Protein AF-A0A9C7PNS5-F1 (afdb_monomer)

Sequence (72 aa):
MCSDKLRVHIKNNHASPETFPPTKEGEAVFTITEARFQAACDKYPDVARQIEVFIDWDLDRFSESMHRRCPF

Secondary structure (DSSP, 8-state):
---SSEEEEEEE----TTSSS-SHHHHHHH---HHHHHHHHHH-HHHHTTEEEEEEETTTTHHHHHH-PPP-

pLDDT: mean 86.85, std 12.98, range [45.69, 98.38]

Structure (mmCIF, N/CA/C/O backbone):
data_AF-A0A9C7PNS5-F1
#
_entry.id   AF-A0A9C7PNS5-F1
#
loop_
_atom_site.group_PDB
_atom_site.id
_atom_site.type_symbol
_atom_site.label_atom_id
_atom_site.label_alt_id
_atom_site.label_comp_id
_atom_site.label_asym_id
_atom_site.label_entity_id
_atom_site.label_seq_id
_atom_site.pdbx_PDB_ins_code
_atom_site.Cartn_x
_atom_site.Cartn_y
_atom_site.Cartn_z
_atom_site.occupancy
_atom_site.B_iso_or_equiv
_atom_site.auth_seq_id
_atom_site.auth_comp_id
_atom_site.auth_asym_id
_atom_site.auth_atom_id
_atom_site.pdbx_PDB_model_num
ATOM 1 N N . MET A 1 1 ? -26.271 0.649 7.168 1.00 49.09 1 MET A N 1
ATOM 2 C CA . MET A 1 1 ? -25.459 1.487 8.075 1.00 49.09 1 MET A CA 1
ATOM 3 C C . MET A 1 1 ? -24.096 1.656 7.447 1.00 49.09 1 MET A C 1
ATOM 5 O O . MET A 1 1 ? -23.489 0.645 7.116 1.00 49.09 1 MET A O 1
ATOM 9 N N . CYS A 1 2 ? -23.649 2.891 7.229 1.00 58.38 2 CYS A N 1
ATOM 10 C CA . CYS A 1 2 ? -22.250 3.119 6.886 1.00 58.38 2 CYS A CA 1
ATOM 11 C C . CYS A 1 2 ? -21.395 3.019 8.145 1.00 58.38 2 CYS A C 1
ATOM 13 O O . CYS A 1 2 ? -21.842 3.368 9.231 1.00 58.38 2 CYS A O 1
ATOM 15 N N . SER A 1 3 ? -20.204 2.456 7.976 1.00 69.19 3 SER A N 1
ATOM 16 C CA . SER A 1 3 ? -19.184 2.361 9.014 1.00 69.19 3 SER A CA 1
ATOM 17 C C . SER A 1 3 ? -18.733 3.770 9.408 1.00 69.19 3 SER A C 1
ATOM 19 O O . SER A 1 3 ? -18.427 4.565 8.521 1.00 69.19 3 SER A O 1
ATOM 21 N N . ASP A 1 4 ? -18.647 4.063 10.710 1.00 84.50 4 ASP A N 1
ATOM 22 C CA . ASP A 1 4 ? -18.044 5.308 11.223 1.00 84.50 4 ASP A CA 1
ATOM 23 C C . ASP A 1 4 ? -16.512 5.327 11.047 1.00 84.50 4 ASP A C 1
ATOM 25 O O . ASP A 1 4 ? -15.844 6.315 11.351 1.00 84.50 4 ASP A O 1
ATOM 29 N N . LYS A 1 5 ? -15.930 4.219 10.571 1.00 89.06 5 LYS A N 1
ATOM 30 C CA . LYS A 1 5 ? -14.491 4.091 10.349 1.00 89.06 5 LYS A CA 1
ATOM 31 C C . 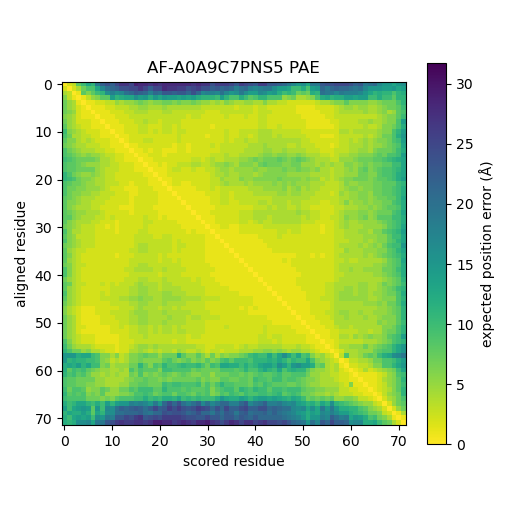LYS A 1 5 ? -14.050 4.844 9.102 1.00 89.06 5 LYS A C 1
ATOM 33 O O . LYS A 1 5 ? -14.709 4.814 8.061 1.00 89.06 5 LYS A O 1
ATOM 38 N N . LEU A 1 6 ? -12.860 5.433 9.176 1.00 90.50 6 LEU A N 1
ATOM 39 C CA . LEU A 1 6 ? 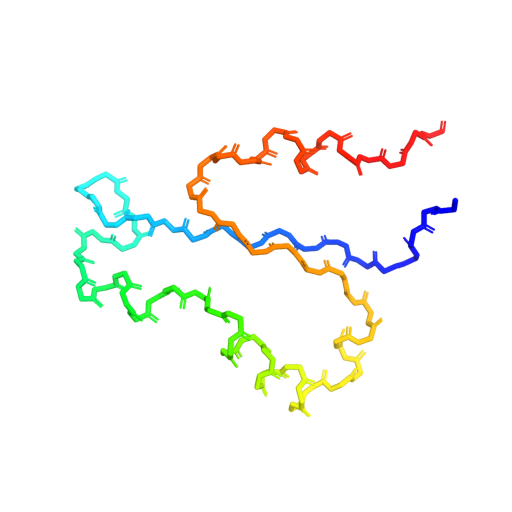-12.194 6.006 8.016 1.00 90.50 6 LEU A CA 1
ATOM 40 C C . LEU A 1 6 ? -11.841 4.890 7.028 1.00 90.50 6 LEU A C 1
ATOM 42 O O . LEU A 1 6 ? -11.124 3.946 7.358 1.00 90.50 6 LEU A O 1
ATOM 46 N N . ARG A 1 7 ? -12.322 5.011 5.794 1.00 88.31 7 ARG A N 1
ATOM 47 C CA . ARG A 1 7 ? -12.046 4.029 4.744 1.00 88.31 7 ARG A CA 1
ATOM 48 C C . ARG A 1 7 ? -10.754 4.399 4.027 1.00 88.31 7 ARG A C 1
ATOM 50 O O . ARG A 1 7 ? -10.623 5.519 3.538 1.00 88.31 7 ARG A O 1
ATOM 57 N N . VAL A 1 8 ? -9.813 3.465 3.956 1.00 89.44 8 VAL A N 1
ATOM 58 C CA . VAL A 1 8 ? -8.504 3.644 3.320 1.00 89.44 8 VAL A CA 1
ATOM 59 C C . VAL A 1 8 ? -8.369 2.633 2.190 1.00 89.44 8 VAL A C 1
ATOM 61 O O . VAL A 1 8 ? -8.458 1.429 2.407 1.00 89.44 8 VAL A O 1
ATOM 64 N N . HIS A 1 9 ? -8.133 3.118 0.977 1.00 89.88 9 HIS A N 1
ATOM 65 C CA . HIS A 1 9 ? -7.778 2.267 -0.152 1.00 89.88 9 HIS A CA 1
ATOM 66 C C . HIS A 1 9 ? -6.268 2.360 -0.377 1.00 89.88 9 HIS A C 1
ATOM 68 O O . HIS A 1 9 ? -5.744 3.438 -0.659 1.00 89.88 9 HIS A O 1
ATOM 74 N N . ILE A 1 10 ? -5.573 1.235 -0.234 1.00 90.75 10 ILE A N 1
ATOM 75 C CA . ILE A 1 10 ? -4.152 1.102 -0.542 1.00 90.75 10 ILE A CA 1
ATOM 76 C C . ILE A 1 10 ? -4.019 0.494 -1.934 1.00 90.75 10 ILE A C 1
ATOM 78 O O . ILE A 1 10 ? -4.458 -0.626 -2.173 1.00 90.75 10 ILE A O 1
ATOM 82 N N . LYS A 1 11 ? -3.388 1.241 -2.837 1.00 90.56 11 LYS A N 1
ATOM 83 C CA . LYS A 1 11 ? -3.212 0.865 -4.238 1.00 90.56 11 LYS A CA 1
ATOM 84 C C . LYS A 1 11 ? -1.754 0.510 -4.513 1.00 90.56 11 LYS A C 1
ATOM 86 O O . LYS A 1 11 ? -0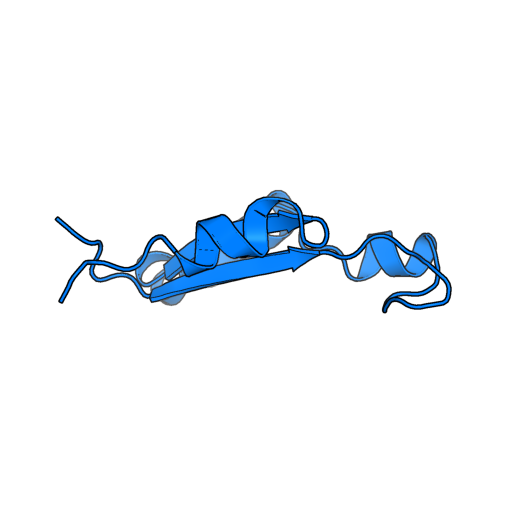.933 1.419 -4.686 1.00 90.56 11 LYS A O 1
AT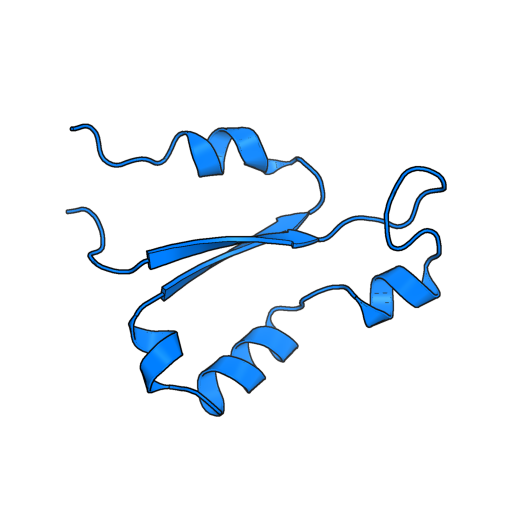OM 91 N N . ASN A 1 12 ? -1.444 -0.780 -4.568 1.00 93.12 12 ASN A N 1
ATOM 92 C CA . ASN A 1 12 ? -0.132 -1.266 -4.988 1.00 93.12 12 ASN A CA 1
ATOM 93 C C . ASN A 1 12 ? 0.009 -1.163 -6.510 1.00 93.12 12 ASN A C 1
ATOM 95 O O . ASN A 1 12 ? -0.962 -1.359 -7.230 1.00 93.12 12 ASN A O 1
ATOM 99 N N . ASN A 1 13 ? 1.211 -0.860 -6.997 1.00 91.19 13 ASN A N 1
ATOM 100 C CA . ASN A 1 13 ? 1.494 -0.816 -8.432 1.00 91.19 13 ASN A CA 1
ATOM 101 C C . ASN A 1 13 ? 2.332 -2.022 -8.838 1.00 91.19 13 ASN A C 1
ATOM 103 O O . ASN A 1 13 ? 3.269 -2.375 -8.115 1.00 91.19 13 ASN A O 1
ATOM 107 N N . HIS A 1 14 ? 2.083 -2.569 -10.025 1.00 92.31 14 HIS A N 1
ATOM 108 C CA . HIS A 1 14 ? 3.071 -3.425 -10.670 1.00 92.31 14 HIS A CA 1
ATOM 109 C C . HIS A 1 14 ? 4.244 -2.604 -11.209 1.00 92.31 14 HIS A C 1
ATOM 111 O O . HIS A 1 14 ? 4.085 -1.467 -11.665 1.00 92.31 14 HIS A O 1
ATOM 117 N N . ALA A 1 15 ? 5.437 -3.195 -11.183 1.00 93.06 15 ALA A N 1
ATOM 118 C CA . ALA A 1 15 ? 6.621 -2.587 -11.758 1.00 93.06 15 ALA A CA 1
ATOM 119 C C . ALA A 1 15 ? 6.498 -2.455 -13.270 1.00 93.06 15 ALA A C 1
ATOM 121 O O . ALA A 1 15 ? 6.314 -3.445 -13.986 1.00 93.06 15 ALA A O 1
ATOM 122 N N . SER A 1 16 ? 6.668 -1.227 -13.737 1.00 92.88 16 SER A N 1
ATOM 123 C CA . SER A 1 16 ? 6.748 -0.862 -15.141 1.00 92.88 16 SER A CA 1
ATOM 124 C C . SER A 1 16 ? 7.613 0.396 -15.288 1.00 92.88 16 SER A C 1
ATOM 126 O O . SER A 1 16 ? 7.771 1.142 -14.322 1.00 92.88 16 SER A O 1
ATOM 128 N N . PRO A 1 17 ? 8.132 0.698 -16.488 1.00 94.38 17 PRO A N 1
ATOM 129 C CA . PRO A 1 17 ? 8.892 1.927 -16.722 1.00 94.38 17 PRO A CA 1
ATOM 130 C C . PRO A 1 17 ? 8.127 3.223 -16.399 1.00 94.38 17 PRO A C 1
ATOM 132 O O . PRO A 1 17 ? 8.752 4.254 -16.168 1.00 94.38 17 PRO A O 1
ATOM 135 N N . GLU A 1 18 ? 6.792 3.174 -16.386 1.00 93.19 18 GLU A N 1
ATOM 136 C CA . GLU A 1 18 ? 5.913 4.326 -16.152 1.00 93.19 18 GLU A CA 1
ATOM 137 C C . GLU A 1 18 ? 5.361 4.383 -14.718 1.00 93.19 18 GLU A C 1
ATOM 139 O O . GLU A 1 18 ? 4.668 5.335 -14.355 1.00 93.19 18 GLU A O 1
ATOM 144 N N . THR A 1 19 ? 5.658 3.386 -13.880 1.00 89.50 19 THR A N 1
ATOM 145 C CA . THR A 1 19 ? 5.160 3.303 -12.503 1.00 89.50 19 THR A 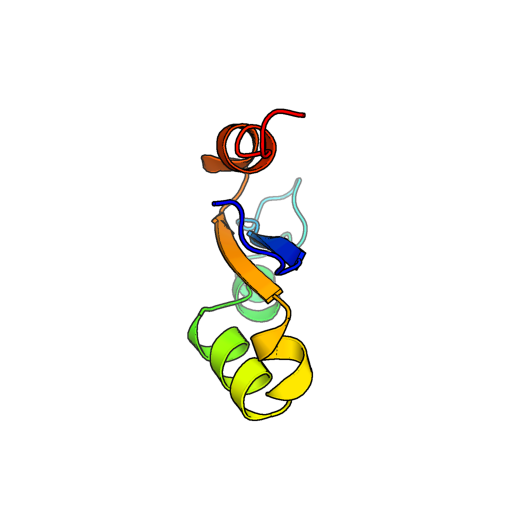CA 1
ATOM 146 C C . THR A 1 19 ? 6.295 3.412 -11.493 1.00 89.50 19 THR A C 1
ATOM 148 O O . THR A 1 19 ? 7.451 3.083 -11.753 1.00 89.50 19 THR A O 1
ATOM 151 N N . PHE A 1 20 ? 5.956 3.876 -10.290 1.00 85.75 20 PHE A N 1
ATOM 152 C CA . PHE A 1 20 ? 6.807 3.680 -9.124 1.00 85.75 20 PHE A CA 1
ATOM 153 C C . PHE A 1 20 ? 6.221 2.553 -8.265 1.00 85.75 20 PHE A C 1
ATOM 155 O O . PHE A 1 20 ? 5.037 2.63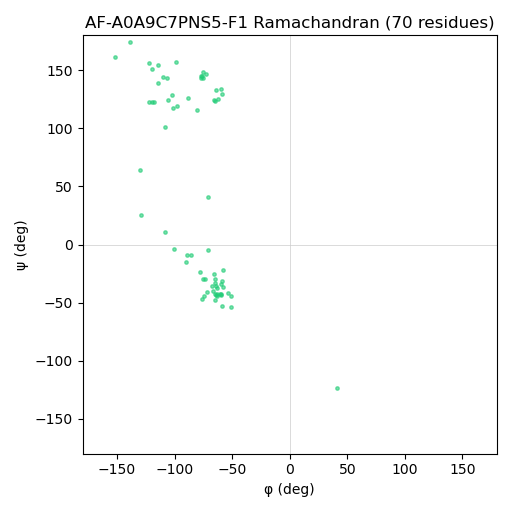3 -7.912 1.00 85.75 20 PHE A O 1
ATOM 162 N N . PRO A 1 21 ? 7.016 1.542 -7.885 1.00 91.88 21 PRO A N 1
ATOM 163 C CA . PRO A 1 21 ? 8.428 1.338 -8.242 1.00 91.88 21 PRO A CA 1
ATOM 164 C C . PRO A 1 21 ? 8.622 0.834 -9.691 1.00 91.88 21 PRO A C 1
ATOM 166 O O . PRO A 1 21 ? 7.787 0.070 -10.162 1.00 91.88 21 PRO A O 1
ATOM 169 N N . PRO A 1 22 ? 9.726 1.188 -10.388 1.00 94.81 22 PRO A N 1
ATOM 170 C CA . PRO A 1 22 ? 9.913 0.822 -11.797 1.00 94.81 22 PRO A CA 1
ATOM 171 C C . PRO A 1 22 ? 10.521 -0.574 -12.019 1.00 94.81 22 PRO A C 1
ATOM 173 O O . PRO A 1 22 ? 10.585 -1.048 -13.152 1.00 94.81 22 PRO A O 1
ATOM 176 N N . THR A 1 23 ? 10.993 -1.238 -10.957 1.00 95.75 23 THR A N 1
ATOM 177 C CA . THR A 1 23 ? 11.637 -2.562 -11.019 1.00 95.75 23 THR A CA 1
ATOM 178 C C . THR A 1 23 ? 10.915 -3.587 -10.154 1.00 95.75 23 THR A C 1
ATOM 180 O O . THR A 1 23 ? 10.256 -3.232 -9.174 1.00 95.75 23 THR A O 1
ATOM 183 N N . LYS A 1 24 ? 11.065 -4.875 -10.485 1.00 94.69 24 LYS A N 1
ATOM 184 C CA . LYS A 1 24 ? 10.437 -5.983 -9.746 1.00 94.69 24 LYS A CA 1
ATOM 185 C C . LYS A 1 24 ? 10.970 -6.109 -8.319 1.00 94.69 24 LYS A C 1
ATOM 187 O O . LYS A 1 24 ? 10.215 -6.426 -7.404 1.00 94.69 24 LYS A O 1
ATOM 192 N N . GLU A 1 25 ? 12.244 -5.795 -8.110 1.00 96.00 25 GLU A N 1
ATOM 193 C CA . GLU A 1 25 ? 12.844 -5.718 -6.777 1.00 96.00 25 GLU A CA 1
ATOM 194 C C . GLU A 1 25 ? 12.208 -4.584 -5.969 1.00 96.00 25 GLU A C 1
ATOM 196 O O . GLU A 1 25 ? 11.880 -4.762 -4.797 1.00 96.00 25 GLU A O 1
ATOM 201 N N . GLY A 1 26 ? 11.983 -3.430 -6.606 1.00 94.31 26 GLY A N 1
ATOM 202 C CA . GLY A 1 26 ? 11.280 -2.312 -5.992 1.00 94.31 26 GLY A CA 1
ATOM 203 C C . GLY A 1 26 ? 9.834 -2.670 -5.653 1.00 94.31 26 GLY A C 1
ATOM 204 O O . GLY A 1 26 ? 9.398 -2.394 -4.541 1.00 94.31 26 GLY A O 1
ATOM 205 N N . GLU A 1 27 ? 9.109 -3.332 -6.557 1.00 94.44 27 GLU A N 1
ATOM 206 C CA . GLU A 1 27 ? 7.740 -3.822 -6.321 1.00 94.44 27 GLU A CA 1
ATOM 207 C C . GLU A 1 27 ? 7.677 -4.629 -5.023 1.00 94.44 27 GLU A C 1
ATOM 209 O O . GLU A 1 27 ? 6.978 -4.240 -4.094 1.00 94.44 27 GLU A O 1
ATOM 214 N N . ALA A 1 28 ? 8.529 -5.644 -4.865 1.00 93.69 28 ALA A N 1
ATOM 215 C CA . ALA A 1 28 ? 8.571 -6.454 -3.646 1.00 93.69 28 ALA A CA 1
ATOM 216 C C . ALA A 1 28 ? 8.868 -5.651 -2.355 1.00 93.69 28 ALA A C 1
ATOM 218 O O . ALA A 1 28 ? 8.405 -6.005 -1.261 1.00 93.69 28 ALA A O 1
ATOM 219 N N . VAL A 1 29 ? 9.643 -4.566 -2.449 1.00 93.88 29 VAL A N 1
ATOM 220 C CA . VAL A 1 29 ? 9.954 -3.696 -1.306 1.00 93.88 29 VAL A CA 1
ATOM 221 C C . VAL A 1 29 ? 8.770 -2.793 -0.962 1.00 93.88 29 VAL A C 1
ATOM 223 O O . VAL A 1 29 ? 8.396 -2.722 0.209 1.00 93.88 29 VAL A O 1
ATOM 226 N N . PHE A 1 30 ? 8.160 -2.148 -1.956 1.00 92.44 30 PHE A N 1
ATOM 227 C CA . PHE A 1 30 ? 7.140 -1.115 -1.756 1.00 92.44 30 PHE A CA 1
ATOM 228 C C . PHE A 1 30 ? 5.702 -1.645 -1.699 1.00 92.44 30 PHE A C 1
ATOM 230 O O . PHE A 1 30 ? 4.826 -0.930 -1.216 1.00 92.44 30 PHE A O 1
ATOM 237 N N . THR A 1 31 ? 5.444 -2.884 -2.125 1.00 95.19 31 THR A N 1
ATOM 238 C CA . THR A 1 31 ? 4.122 -3.505 -1.999 1.00 95.19 31 THR A CA 1
ATOM 239 C C . THR A 1 31 ? 3.722 -3.635 -0.530 1.00 95.19 31 THR A C 1
ATOM 241 O O . THR A 1 31 ? 4.409 -4.255 0.296 1.00 95.19 31 THR A O 1
ATOM 244 N N . ILE A 1 32 ? 2.551 -3.094 -0.208 1.00 95.56 32 ILE A N 1
ATOM 245 C CA . ILE A 1 32 ? 1.862 -3.371 1.045 1.00 95.56 32 ILE A CA 1
ATOM 246 C C . ILE A 1 32 ? 1.148 -4.711 0.898 1.00 95.56 32 ILE A C 1
ATOM 248 O O . ILE A 1 32 ? 0.240 -4.857 0.085 1.00 95.56 32 ILE A O 1
ATOM 252 N N . THR A 1 33 ? 1.569 -5.695 1.686 1.00 93.81 33 THR A N 1
ATOM 253 C CA . THR A 1 33 ? 0.911 -7.002 1.762 1.00 93.81 33 THR A CA 1
ATOM 254 C C . THR A 1 33 ? -0.011 -7.061 2.973 1.00 93.81 33 THR A C 1
ATOM 256 O O . THR A 1 33 ? 0.227 -6.367 3.964 1.00 93.81 33 THR A O 1
ATOM 259 N N . GLU A 1 34 ? -1.003 -7.951 2.933 1.00 93.31 34 GLU A N 1
ATOM 260 C CA . GLU A 1 34 ? -1.893 -8.223 4.070 1.00 93.31 34 GLU A CA 1
ATOM 261 C C . GLU A 1 34 ? -1.095 -8.519 5.351 1.00 93.31 34 GLU A C 1
ATOM 263 O O . GLU A 1 34 ? -1.351 -7.946 6.401 1.00 93.31 34 GLU A O 1
ATOM 268 N N . ALA A 1 35 ? -0.047 -9.344 5.251 1.00 95.44 35 ALA A N 1
ATOM 269 C CA . ALA A 1 35 ? 0.793 -9.702 6.393 1.00 95.44 35 ALA A CA 1
ATOM 270 C C . ALA A 1 35 ? 1.539 -8.496 6.991 1.00 95.44 35 ALA A C 1
ATOM 272 O O . ALA A 1 35 ? 1.605 -8.348 8.211 1.00 95.44 35 ALA A O 1
ATOM 273 N N . ARG A 1 36 ? 2.091 -7.613 6.145 1.00 95.69 36 ARG A N 1
ATOM 274 C CA . ARG A 1 36 ? 2.755 -6.381 6.606 1.00 95.69 36 ARG A CA 1
ATOM 275 C C . ARG A 1 36 ? 1.752 -5.423 7.242 1.00 95.69 36 ARG A C 1
ATOM 277 O O . ARG A 1 36 ? 2.068 -4.801 8.254 1.00 95.69 36 ARG A O 1
ATOM 284 N N . PHE A 1 37 ? 0.561 -5.320 6.658 1.00 96.06 37 PHE A N 1
ATOM 285 C CA . PHE A 1 37 ? -0.511 -4.489 7.185 1.00 96.06 37 PHE A CA 1
ATOM 286 C C . PHE A 1 37 ? -0.995 -5.000 8.547 1.00 96.06 37 PHE A C 1
ATOM 288 O O . P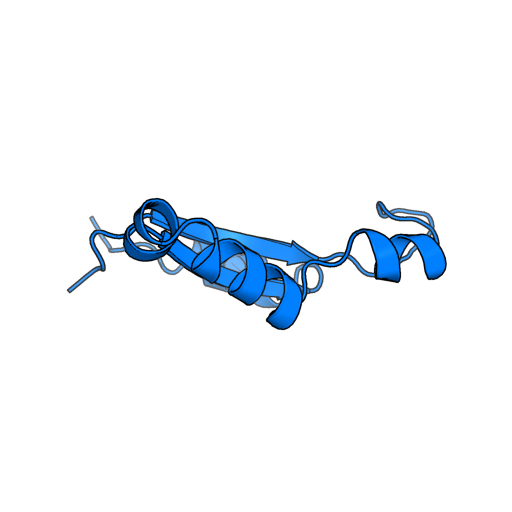HE A 1 37 ? -1.020 -4.231 9.504 1.00 96.06 37 PHE A O 1
ATOM 295 N N . GLN A 1 38 ? -1.258 -6.302 8.680 1.00 96.12 38 GLN A N 1
ATOM 296 C CA . GLN A 1 38 ? -1.676 -6.907 9.944 1.00 96.12 38 GLN A CA 1
ATOM 297 C C . GLN A 1 38 ? -0.626 -6.715 11.045 1.00 96.12 38 GLN A C 1
ATOM 299 O O . GLN A 1 38 ? -0.969 -6.299 12.148 1.00 96.12 38 GLN A O 1
ATOM 304 N N . ALA A 1 39 ? 0.661 -6.903 10.736 1.00 97.50 39 ALA A N 1
ATOM 305 C CA . ALA A 1 39 ? 1.738 -6.642 11.693 1.00 97.50 39 ALA A CA 1
ATOM 306 C C . ALA A 1 39 ? 1.759 -5.177 12.177 1.00 97.50 39 ALA A C 1
ATOM 308 O O . ALA A 1 39 ? 2.086 -4.900 13.334 1.00 97.50 39 ALA A O 1
ATOM 309 N N . ALA A 1 40 ? 1.391 -4.223 11.314 1.00 96.19 40 ALA A N 1
ATOM 310 C CA . ALA A 1 40 ? 1.222 -2.829 11.710 1.00 96.19 40 ALA A CA 1
ATOM 311 C C . ALA A 1 40 ? -0.039 -2.626 12.568 1.00 96.19 40 ALA A C 1
ATOM 313 O O . ALA A 1 40 ? 0.023 -1.903 13.562 1.00 96.19 40 ALA A O 1
ATOM 314 N N . CYS A 1 41 ? -1.157 -3.279 12.239 1.00 97.06 41 CYS A N 1
ATOM 315 C CA . CYS A 1 41 ? -2.376 -3.238 13.049 1.00 97.06 41 CYS A CA 1
ATOM 316 C C . CYS A 1 41 ? -2.151 -3.769 14.467 1.00 97.06 41 CYS A C 1
ATOM 318 O O . CYS A 1 41 ? -2.601 -3.139 15.423 1.00 97.06 41 CYS A O 1
ATOM 320 N N . ASP A 1 42 ? -1.409 -4.866 14.609 1.00 97.81 42 ASP A N 1
ATOM 321 C CA . ASP A 1 42 ? -1.080 -5.460 15.908 1.00 97.81 42 ASP A CA 1
ATOM 322 C C . ASP A 1 42 ? -0.219 -4.512 16.756 1.00 97.81 42 ASP A C 1
ATOM 324 O O . ASP A 1 42 ? -0.382 -4.421 17.973 1.00 97.81 42 ASP A O 1
ATOM 328 N N . LYS A 1 43 ? 0.672 -3.753 16.105 1.00 98.38 43 LYS A N 1
ATOM 329 C CA . LYS A 1 43 ? 1.520 -2.748 16.759 1.00 98.38 43 LYS A CA 1
ATOM 330 C C . LYS A 1 43 ? 0.759 -1.469 17.129 1.00 98.38 43 LYS A C 1
ATOM 332 O O . LYS A 1 43 ? 1.126 -0.811 18.101 1.00 98.38 43 LYS A O 1
ATOM 337 N N . TYR A 1 44 ? -0.278 -1.113 16.371 1.00 97.50 44 TYR A N 1
ATOM 338 C CA . TYR A 1 44 ? -1.049 0.125 16.531 1.00 97.50 44 TYR A CA 1
ATOM 339 C C . TYR A 1 44 ? -2.567 -0.139 16.576 1.00 97.50 44 TYR A C 1
ATOM 341 O O . TYR A 1 44 ? -3.316 0.343 15.715 1.00 97.50 44 TYR A O 1
ATOM 349 N N . PRO A 1 45 ? -3.061 -0.867 17.593 1.00 97.12 45 PRO A N 1
ATOM 350 C CA . PRO A 1 45 ? -4.447 -1.333 17.631 1.00 97.12 45 PRO A CA 1
ATOM 351 C C . PRO A 1 45 ? -5.467 -0.190 17.721 1.00 97.12 45 PRO A C 1
ATOM 353 O O . PRO A 1 45 ? -6.576 -0.306 17.201 1.00 97.12 45 PRO A O 1
ATOM 356 N N . ASP A 1 46 ? -5.107 0.939 18.336 1.00 97.19 46 ASP A N 1
ATOM 357 C CA . ASP A 1 46 ? -6.006 2.092 18.467 1.00 97.19 46 ASP A CA 1
ATOM 358 C C . ASP A 1 46 ? -6.293 2.758 17.119 1.00 97.19 46 ASP A C 1
ATOM 360 O O . ASP A 1 46 ? -7.424 3.171 16.867 1.00 97.19 46 ASP A O 1
ATOM 364 N N . VAL A 1 47 ? -5.299 2.800 16.227 1.00 95.69 47 VAL A N 1
ATOM 365 C CA . VAL A 1 47 ? -5.468 3.286 14.850 1.00 95.69 47 VAL A CA 1
ATOM 366 C C . VAL A 1 47 ? -6.222 2.247 14.023 1.00 95.69 47 VAL A C 1
ATOM 368 O O . VAL A 1 47 ? -7.172 2.592 13.323 1.00 95.69 47 VAL A O 1
ATOM 371 N N . ALA A 1 48 ? -5.863 0.966 14.154 1.00 95.94 48 ALA A N 1
ATOM 372 C CA . ALA A 1 48 ? -6.494 -0.124 13.410 1.00 95.94 48 ALA A CA 1
ATOM 373 C C . ALA A 1 48 ? -8.014 -0.207 13.644 1.00 95.94 48 ALA A C 1
ATOM 375 O O . ALA A 1 48 ? -8.775 -0.472 12.717 1.00 95.94 48 ALA A O 1
ATOM 376 N N . ARG A 1 49 ? -8.491 0.077 14.866 1.00 95.62 49 ARG A N 1
ATOM 377 C CA . ARG A 1 49 ? -9.935 0.086 15.167 1.00 95.62 49 ARG A CA 1
ATOM 378 C C . ARG A 1 49 ? -10.704 1.193 14.443 1.00 95.62 49 ARG A C 1
ATOM 380 O O . ARG A 1 49 ? -11.898 1.016 14.211 1.00 95.62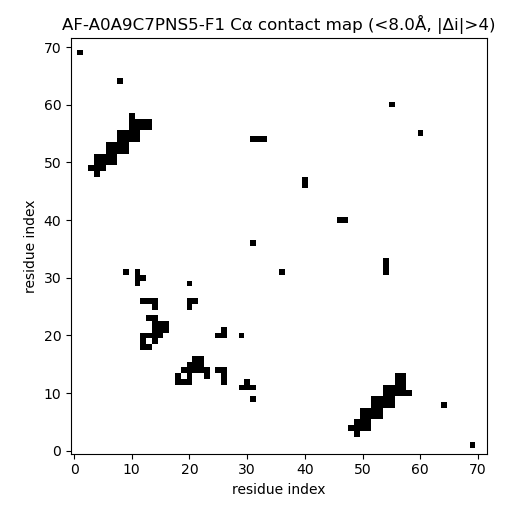 49 ARG A O 1
ATOM 387 N N . GLN A 1 50 ? -10.042 2.290 14.084 1.00 95.44 50 GLN A N 1
ATOM 388 C CA . GLN A 1 50 ? -10.662 3.473 13.479 1.00 95.44 50 GLN A CA 1
ATOM 389 C C . GLN A 1 50 ? -10.731 3.413 11.953 1.00 95.44 50 GLN A C 1
ATOM 391 O O . GLN A 1 50 ? -11.379 4.267 11.351 1.00 95.44 50 GLN A O 1
ATOM 396 N N . ILE A 1 51 ? -10.082 2.428 11.326 1.00 93.88 51 ILE A N 1
ATOM 397 C CA . ILE A 1 51 ? -9.983 2.340 9.869 1.00 93.88 51 ILE A CA 1
ATOM 398 C C . ILE A 1 51 ? -10.597 1.052 9.314 1.00 93.88 51 ILE A C 1
ATOM 400 O O . ILE A 1 51 ? -10.636 0.010 9.967 1.00 93.88 51 ILE A O 1
ATOM 404 N N . GLU A 1 52 ? -11.088 1.140 8.085 1.00 91.69 52 GLU A N 1
ATOM 405 C CA . GLU A 1 52 ? -11.462 0.010 7.233 1.00 91.69 52 GLU A CA 1
ATOM 406 C C . GLU A 1 52 ? -10.569 0.077 5.996 1.00 91.69 52 GLU A C 1
ATOM 408 O O . GLU A 1 52 ? -10.544 1.106 5.321 1.00 91.69 52 GLU A O 1
ATOM 413 N N . VAL A 1 53 ? -9.808 -0.982 5.716 1.00 90.75 53 VAL A N 1
ATOM 414 C CA . VAL A 1 53 ? -8.797 -0.963 4.653 1.00 90.75 53 VAL A CA 1
ATOM 415 C C . VAL A 1 53 ? -9.157 -1.929 3.537 1.00 90.75 53 VAL A C 1
ATOM 417 O O . VAL A 1 53 ? -9.601 -3.046 3.788 1.00 90.75 53 VAL A O 1
ATOM 420 N N . PHE A 1 54 ? -8.946 -1.485 2.303 1.00 89.56 54 PHE A N 1
ATOM 421 C CA . PHE A 1 54 ? -8.976 -2.318 1.110 1.00 89.56 54 PHE A CA 1
ATOM 422 C C . PHE A 1 54 ? -7.621 -2.199 0.410 1.00 89.56 54 PHE A C 1
ATOM 42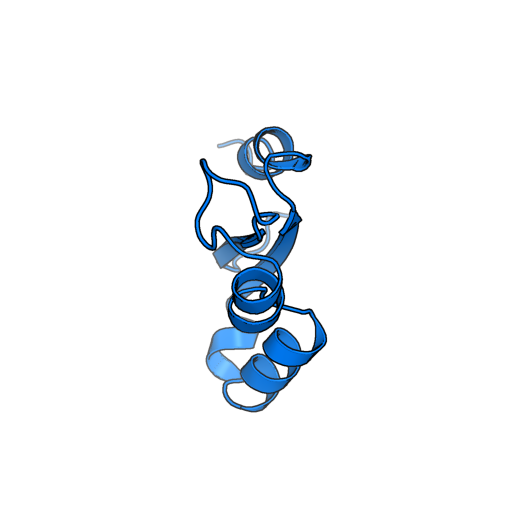4 O O . PHE A 1 54 ? -7.185 -1.086 0.112 1.00 89.56 54 PHE A O 1
ATOM 431 N N . ILE A 1 55 ? -6.938 -3.325 0.208 1.00 91.06 55 ILE A N 1
ATOM 432 C CA . ILE A 1 55 ? -5.647 -3.389 -0.483 1.00 91.06 55 ILE A CA 1
ATOM 433 C C . ILE A 1 55 ? -5.899 -3.980 -1.867 1.00 91.06 55 ILE A C 1
ATOM 435 O O . ILE A 1 55 ? -6.457 -5.071 -1.972 1.00 91.06 55 ILE A O 1
ATOM 439 N N . ASP A 1 56 ? -5.485 -3.264 -2.906 1.00 90.56 56 ASP A N 1
ATOM 440 C CA . ASP A 1 56 ? -5.716 -3.640 -4.300 1.00 90.56 56 ASP A CA 1
ATOM 441 C C . ASP A 1 56 ? -4.484 -3.379 -5.172 1.00 90.56 56 ASP A C 1
ATOM 443 O O . ASP A 1 56 ? -3.490 -2.791 -4.720 1.00 90.56 56 ASP A O 1
ATOM 447 N N . TRP A 1 57 ? -4.569 -3.809 -6.428 1.00 90.00 57 TRP A N 1
ATOM 448 C CA . TRP A 1 57 ? -3.557 -3.597 -7.456 1.00 90.00 57 TRP A CA 1
ATOM 449 C C . TRP A 1 57 ? -4.026 -2.612 -8.537 1.00 90.00 57 TRP A C 1
ATOM 451 O O . TRP A 1 57 ? -5.200 -2.570 -8.902 1.00 90.00 57 TRP A O 1
ATOM 461 N N . ASP A 1 58 ? -3.084 -1.802 -9.029 1.00 80.62 58 ASP A N 1
ATOM 462 C CA . ASP A 1 58 ? -3.227 -0.852 -10.137 1.00 80.62 58 ASP A CA 1
ATOM 463 C C . ASP A 1 58 ? -4.560 -0.077 -10.117 1.00 80.62 58 ASP A C 1
ATOM 465 O O . ASP A 1 58 ? -4.842 0.624 -9.149 1.00 80.62 58 ASP A O 1
ATOM 469 N N . LEU A 1 59 ? -5.367 -0.117 -11.180 1.00 78.12 59 LEU A N 1
ATOM 470 C CA . LEU A 1 59 ? -6.661 0.579 -11.240 1.00 78.12 59 LEU A CA 1
ATOM 471 C C . LEU A 1 59 ? -7.853 -0.380 -11.178 1.00 78.12 59 LEU A C 1
ATOM 473 O O . LEU A 1 59 ? -8.987 0.065 -11.374 1.00 78.12 59 LEU A O 1
ATOM 477 N N . ASP A 1 60 ? -7.608 -1.654 -10.867 1.00 77.69 60 ASP A N 1
ATOM 478 C CA . ASP A 1 60 ? -8.548 -2.758 -11.069 1.00 77.69 60 ASP A CA 1
ATOM 479 C C . ASP A 1 60 ? -9.908 -2.494 -10.421 1.00 77.69 60 ASP A C 1
ATOM 481 O O . ASP A 1 60 ? -10.947 -2.727 -11.042 1.00 77.69 60 ASP A O 1
ATOM 485 N N . ARG A 1 61 ? -9.928 -1.932 -9.203 1.00 75.38 61 ARG A N 1
ATOM 486 C CA . ARG A 1 61 ? -11.176 -1.543 -8.518 1.00 75.38 61 ARG A CA 1
ATOM 487 C C . ARG A 1 61 ? -11.159 -0.121 -7.997 1.00 75.38 61 ARG A C 1
ATOM 489 O O . ARG A 1 61 ? -11.898 0.214 -7.063 1.00 75.38 61 ARG A O 1
ATOM 496 N N . PHE A 1 62 ? -10.350 0.747 -8.601 1.00 75.94 62 PHE A N 1
ATOM 497 C CA . PHE A 1 62 ? -10.264 2.143 -8.184 1.00 75.94 62 PHE A CA 1
ATOM 498 C C . PHE A 1 62 ? -11.631 2.833 -8.274 1.00 75.94 62 PHE A C 1
ATOM 500 O O . PHE A 1 62 ? -12.134 3.355 -7.277 1.00 75.94 62 PHE A O 1
ATOM 507 N N . SER A 1 63 ? -12.279 2.761 -9.439 1.00 79.25 63 SER A N 1
ATOM 508 C CA . SER A 1 63 ? -13.582 3.394 -9.675 1.00 79.25 63 SER A CA 1
ATOM 509 C C . SER A 1 63 ? -14.670 2.861 -8.741 1.00 79.25 63 SER A C 1
ATOM 511 O O . SER A 1 63 ? -15.423 3.650 -8.174 1.00 79.25 63 SER A O 1
ATOM 513 N N . GLU A 1 64 ? -14.723 1.542 -8.524 1.00 79.00 64 GLU A N 1
ATOM 514 C CA . GLU A 1 64 ? -15.688 0.909 -7.614 1.00 79.00 64 GLU A CA 1
ATOM 515 C C . GLU A 1 64 ? -15.472 1.341 -6.162 1.00 79.00 64 GLU A C 1
ATOM 517 O O . GLU A 1 64 ? -16.424 1.686 -5.458 1.00 79.00 64 GLU A O 1
ATOM 522 N N . SER A 1 65 ? -14.214 1.380 -5.720 1.00 71.56 65 SER A N 1
ATOM 523 C CA . SER A 1 65 ? -13.842 1.816 -4.373 1.00 71.56 65 SER A CA 1
ATOM 524 C C . SER A 1 65 ? -14.210 3.279 -4.130 1.00 71.56 65 SER A C 1
ATOM 526 O O . SER A 1 65 ? -14.698 3.623 -3.054 1.00 71.56 65 SER A O 1
ATOM 528 N N . MET A 1 66 ? -14.056 4.131 -5.147 1.00 75.81 66 MET A N 1
ATOM 529 C CA . MET A 1 66 ? -14.448 5.540 -5.081 1.00 75.81 66 MET A CA 1
ATOM 530 C C . MET A 1 66 ? -15.967 5.749 -5.137 1.00 75.81 66 MET A C 1
ATOM 532 O O . MET A 1 66 ? -16.461 6.711 -4.545 1.00 75.81 66 MET A O 1
ATOM 536 N N . HIS A 1 67 ? -16.707 4.860 -5.811 1.00 74.62 67 HIS A N 1
ATOM 537 C CA . HIS A 1 67 ? -18.170 4.916 -5.922 1.00 74.62 67 HIS A CA 1
ATOM 538 C C . HIS A 1 67 ? -18.905 4.422 -4.674 1.00 74.62 67 HIS A C 1
ATOM 540 O O . HIS A 1 67 ? -20.039 4.833 -4.440 1.00 74.62 67 HIS A O 1
ATOM 546 N N . ARG A 1 68 ? -18.282 3.575 -3.844 1.00 63.16 68 ARG A N 1
ATOM 547 C CA . ARG A 1 68 ? -18.850 3.062 -2.581 1.00 63.16 68 ARG A CA 1
ATOM 548 C C . ARG A 1 68 ? -18.934 4.129 -1.471 1.00 63.16 68 ARG A C 1
ATOM 550 O O . ARG A 1 68 ? -18.643 3.842 -0.308 1.00 63.16 68 ARG A O 1
ATOM 557 N N . ARG A 1 69 ? -19.330 5.362 -1.795 1.00 57.78 69 ARG A N 1
ATOM 558 C CA . ARG A 1 69 ? -19.683 6.384 -0.801 1.00 57.78 69 ARG A CA 1
ATOM 559 C C . ARG A 1 69 ? -21.077 6.094 -0.251 1.00 57.78 69 ARG A C 1
ATOM 561 O O . ARG A 1 69 ? -21.946 5.617 -0.975 1.00 57.78 69 ARG A O 1
ATOM 568 N N . CYS A 1 70 ? -21.283 6.385 1.032 1.00 52.44 70 CYS A N 1
ATOM 569 C CA . CYS A 1 70 ? -22.639 6.479 1.564 1.00 52.44 70 CYS A CA 1
ATOM 570 C C . CYS A 1 70 ? -23.384 7.564 0.765 1.00 52.44 70 CYS A C 1
ATOM 572 O O . CYS A 1 70 ? -22.808 8.644 0.601 1.00 52.44 70 CYS A O 1
ATOM 574 N N . PRO A 1 71 ? -24.592 7.311 0.234 1.00 48.81 71 PRO A N 1
ATOM 575 C CA . PRO A 1 71 ? -25.402 8.389 -0.319 1.00 48.81 71 PRO A CA 1
ATOM 576 C C . PRO A 1 71 ? -25.689 9.407 0.798 1.00 48.81 71 PRO A C 1
ATOM 578 O O . PRO A 1 71 ? -25.967 9.002 1.929 1.00 48.81 71 PRO A O 1
ATOM 581 N N . PHE A 1 72 ? -25.523 10.695 0.480 1.00 45.69 72 PHE A N 1
ATOM 582 C CA . PHE A 1 72 ? -25.862 11.814 1.364 1.00 45.69 72 PHE A CA 1
ATOM 583 C C . PHE A 1 72 ? -27.357 11.836 1.688 1.00 45.69 72 PHE A C 1
ATOM 585 O O . PHE A 1 72 ? -28.152 11.468 0.791 1.00 45.69 72 PHE A O 1
#

Mean predicted aligned error: 5.67 Å

Solvent-accessible surface area (backbone atoms only — not comparable to full-atom values): 4457 Å² total; per-residue (Å²): 133,80,74,93,42,52,75,44,79,45,70,32,49,68,46,32,93,89,36,78,36,52,38,69,71,42,22,70,69,70,49,83,43,71,69,62,49,49,58,47,32,72,74,38,53,77,61,46,72,46,44,44,80,48,81,48,54,64,67,83,53,49,67,61,63,68,62,71,57,79,82,130

Radius of gyration: 14.41 Å; Cα contacts (8 Å, |Δi|>4): 75; chains: 1; bounding box: 39×22×35 Å

Nearest PDB structures (foldseek):
  4ps1-assembly4_D  TM=3.725E-01  e=3.911E+00  Homo sapiens
  6px9-assembly3_F  TM=3.775E-01  e=7.213E+00  Homo sapiens
  4ps1-assembly2_B  TM=3.685E-01  e=7.720E+00  Homo sapiens

Foldseek 3Di:
DDDQAAEEEAEQEDAPCPDPVNDPVRSVVPADDPVNVVVVCVVPVVNVVRYDYDYYYDCPCVVVSVVPDDDD